Protein AF-A0A7Z8QK21-F1 (afdb_monomer)

Secondary structure (DSSP, 8-state):
-PPP------HHHHHHHHHHH-HHHHHT-GGGTTS-S--S-HHHHHHHHHHHHHHTT--STTSSHHHHHHHHHHHHHHSTTPPPHHHHHHHHT--STHHHHHHHHHHHHHHHHHHHHT--

pLDDT: mean 77.88, std 16.72, range [37.91, 97.88]

Mean predicted aligned error: 9.55 Å

Radius of gyration: 18.14 Å; Cα contacts (8 Å, |Δi|>4): 54; chains: 1; bounding box: 43×31×51 Å

Structure (mmCIF, N/CA/C/O backbone):
data_AF-A0A7Z8QK21-F1
#
_entry.id   AF-A0A7Z8QK21-F1
#
loop_
_atom_site.group_PDB
_atom_site.id
_atom_site.type_symbol
_atom_site.label_atom_id
_atom_site.label_alt_id
_atom_site.label_comp_id
_atom_site.label_asym_id
_atom_site.label_entity_id
_atom_site.label_seq_id
_atom_site.pdbx_PDB_ins_code
_atom_site.Cartn_x
_atom_site.Cartn_y
_atom_site.Cartn_z
_atom_site.occupancy
_atom_site.B_iso_or_equiv
_atom_site.auth_seq_id
_atom_site.auth_comp_id
_atom_site.auth_asym_id
_atom_site.auth_atom_id
_atom_site.pdbx_PDB_model_num
ATOM 1 N N . MET A 1 1 ? 22.120 -9.178 3.341 1.00 51.19 1 MET A N 1
ATOM 2 C CA . MET A 1 1 ? 21.663 -9.706 2.036 1.00 51.19 1 MET A CA 1
ATOM 3 C C . MET A 1 1 ? 20.172 -9.432 1.875 1.00 51.19 1 MET A C 1
ATOM 5 O O . MET A 1 1 ? 19.493 -9.382 2.899 1.00 51.19 1 MET A O 1
ATOM 9 N N . PRO A 1 2 ? 19.664 -9.206 0.651 1.00 66.62 2 PRO A N 1
ATOM 10 C CA . PRO A 1 2 ? 18.225 -9.109 0.414 1.00 66.62 2 PRO A CA 1
ATOM 11 C C . PRO A 1 2 ? 17.533 -10.414 0.833 1.00 66.62 2 PRO A C 1
ATOM 13 O O . PRO A 1 2 ? 18.015 -11.500 0.524 1.00 66.62 2 PRO A O 1
ATOM 16 N N . GLN A 1 3 ? 16.428 -10.300 1.571 1.00 73.81 3 GLN A N 1
ATOM 17 C CA . GLN A 1 3 ? 15.591 -11.438 1.952 1.00 73.81 3 GLN A CA 1
ATOM 18 C C . GLN A 1 3 ? 14.410 -11.526 0.987 1.00 73.81 3 GLN A C 1
ATOM 20 O O . GLN A 1 3 ? 13.594 -10.604 0.913 1.00 73.81 3 GLN A O 1
ATOM 25 N N . TYR A 1 4 ? 14.325 -12.634 0.256 1.00 80.62 4 TYR A N 1
ATOM 26 C CA . TYR A 1 4 ? 13.219 -12.931 -0.649 1.00 80.62 4 TYR A CA 1
ATOM 27 C C . TYR A 1 4 ? 12.182 -13.790 0.069 1.00 80.62 4 TYR A C 1
ATOM 29 O O . TYR A 1 4 ? 12.534 -14.667 0.856 1.00 80.62 4 TYR A O 1
ATOM 37 N N . ARG A 1 5 ? 10.899 -13.530 -0.191 1.00 78.12 5 ARG A N 1
ATOM 38 C CA . ARG A 1 5 ? 9.791 -14.327 0.343 1.00 78.12 5 ARG A CA 1
ATOM 39 C C . ARG A 1 5 ? 8.604 -14.321 -0.608 1.00 78.12 5 ARG A C 1
ATOM 41 O O . ARG A 1 5 ? 8.372 -13.329 -1.298 1.00 78.12 5 ARG A O 1
ATOM 48 N N . SER A 1 6 ? 7.836 -15.400 -0.577 1.00 82.50 6 SER A N 1
ATOM 49 C CA . SER A 1 6 ? 6.565 -15.506 -1.288 1.00 82.50 6 SER A CA 1
ATOM 50 C C . SER A 1 6 ? 5.439 -14.966 -0.413 1.00 82.50 6 SER A C 1
ATOM 52 O O . SER A 1 6 ? 5.325 -15.339 0.753 1.00 82.50 6 SER A O 1
ATOM 54 N N . ILE A 1 7 ? 4.609 -14.086 -0.972 1.00 81.62 7 ILE A N 1
ATOM 55 C CA . ILE A 1 7 ? 3.438 -13.521 -0.297 1.00 81.62 7 ILE A CA 1
ATOM 56 C C . ILE A 1 7 ? 2.186 -14.044 -0.999 1.00 81.62 7 ILE A C 1
ATOM 58 O O . ILE A 1 7 ? 2.022 -13.764 -2.189 1.00 81.62 7 ILE A O 1
ATOM 62 N N . PRO A 1 8 ? 1.294 -14.774 -0.305 1.00 81.94 8 PRO A N 1
ATOM 63 C CA . PRO A 1 8 ? -0.002 -15.107 -0.869 1.00 81.94 8 PRO A CA 1
ATOM 64 C C . PRO A 1 8 ? -0.823 -13.823 -0.996 1.00 81.94 8 PRO A C 1
ATOM 66 O O . PRO A 1 8 ? -0.977 -13.067 -0.035 1.00 81.94 8 PRO A O 1
ATOM 69 N N . VAL A 1 9 ? -1.345 -13.568 -2.191 1.00 83.81 9 VAL A N 1
ATOM 70 C CA . VAL A 1 9 ? -2.220 -12.426 -2.469 1.00 83.81 9 VAL A CA 1
ATOM 71 C C . VAL A 1 9 ? -3.511 -12.922 -3.123 1.00 83.81 9 VAL A C 1
ATOM 73 O O . VAL A 1 9 ? -3.491 -13.963 -3.780 1.00 83.81 9 VAL A O 1
ATOM 76 N N . PRO A 1 10 ? -4.642 -12.213 -2.963 1.00 88.06 10 PRO A N 1
ATOM 77 C CA . PRO A 1 10 ? -5.876 -12.560 -3.660 1.00 88.06 10 PRO A CA 1
ATOM 78 C C . PRO A 1 10 ? -5.696 -12.567 -5.184 1.00 88.06 10 PRO A C 1
ATOM 80 O O . PRO A 1 10 ? -4.974 -11.719 -5.710 1.00 88.06 10 PRO A O 1
ATOM 83 N N . ASN A 1 11 ? -6.435 -13.430 -5.892 1.00 86.94 11 ASN A N 1
ATOM 84 C CA . ASN A 1 11 ? -6.384 -13.532 -7.362 1.00 86.94 11 ASN A CA 1
ATOM 85 C C . ASN A 1 11 ? -6.581 -12.180 -8.056 1.00 86.94 11 ASN A C 1
ATOM 87 O O . ASN A 1 11 ? -5.893 -11.857 -9.016 1.00 86.94 11 ASN A O 1
ATOM 91 N N . LYS A 1 12 ? -7.445 -11.323 -7.502 1.00 90.00 12 LYS A N 1
ATOM 92 C CA . LYS A 1 12 ? -7.636 -9.974 -8.031 1.00 90.00 12 LYS A CA 1
ATOM 93 C C . LYS A 1 12 ? -6.332 -9.167 -8.095 1.00 90.00 12 LYS A C 1
ATOM 95 O O . LYS A 1 12 ? -6.101 -8.461 -9.067 1.00 90.00 12 LYS A O 1
ATOM 100 N N . VAL A 1 13 ? -5.472 -9.277 -7.082 1.00 88.31 13 VAL A N 1
ATOM 101 C CA . VAL A 1 13 ? -4.183 -8.571 -7.060 1.00 88.31 13 VAL A CA 1
ATOM 102 C C . VAL A 1 13 ? -3.260 -9.124 -8.140 1.00 88.31 13 VAL A C 1
ATOM 104 O O . VAL A 1 13 ? -2.599 -8.341 -8.823 1.00 88.31 13 VAL A O 1
ATOM 107 N N . THR A 1 14 ? -3.220 -10.447 -8.330 1.00 88.12 14 THR A N 1
ATOM 108 C CA . THR A 1 14 ? -2.422 -11.039 -9.412 1.00 88.12 14 THR A CA 1
ATOM 109 C C . THR A 1 14 ? -2.948 -10.638 -10.784 1.00 88.12 14 THR A C 1
ATOM 111 O O . THR A 1 14 ? -2.144 -10.286 -11.639 1.00 88.12 14 THR A O 1
ATOM 114 N N . ASP A 1 15 ? -4.268 -10.617 -10.976 1.00 91.56 15 ASP A N 1
ATOM 115 C CA . ASP A 1 15 ? -4.900 -10.270 -12.252 1.00 91.56 15 ASP A CA 1
ATOM 116 C C . ASP A 1 15 ? -4.692 -8.793 -12.605 1.00 91.56 15 ASP A C 1
ATOM 118 O O . ASP A 1 15 ? -4.283 -8.476 -13.720 1.00 91.56 15 ASP A O 1
ATOM 122 N N . ASP A 1 16 ? -4.884 -7.884 -11.642 1.00 93.19 16 ASP A N 1
ATOM 123 C CA . ASP A 1 16 ? -4.636 -6.451 -11.835 1.00 93.19 16 ASP A CA 1
ATOM 124 C C . ASP A 1 16 ? -3.143 -6.185 -12.125 1.00 93.19 16 ASP A C 1
ATOM 126 O O . ASP A 1 16 ? -2.800 -5.313 -12.925 1.00 93.19 16 ASP A O 1
ATOM 130 N N . THR A 1 17 ? -2.235 -6.947 -11.503 1.00 90.62 17 THR A N 1
ATOM 131 C CA . THR A 1 17 ? -0.789 -6.816 -11.751 1.00 90.62 17 THR A CA 1
ATOM 132 C C . THR A 1 17 ? -0.406 -7.36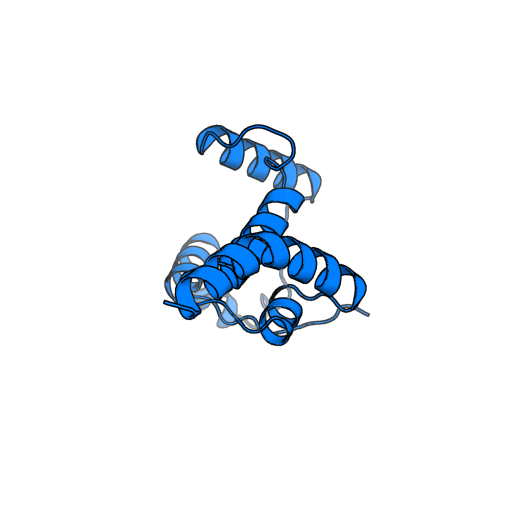7 -13.126 1.00 90.62 17 THR A C 1
ATOM 134 O O . THR A 1 17 ? 0.372 -6.734 -13.840 1.00 90.62 17 THR A O 1
ATOM 137 N N . ASP A 1 18 ? -0.966 -8.509 -13.529 1.00 92.38 18 ASP A N 1
ATOM 138 C CA . ASP A 1 18 ? -0.774 -9.079 -14.866 1.00 92.38 18 ASP A CA 1
ATOM 139 C C . ASP A 1 18 ? -1.286 -8.134 -15.954 1.00 92.38 18 ASP A C 1
ATOM 141 O O . ASP A 1 18 ? -0.591 -7.909 -16.937 1.00 92.38 18 ASP A O 1
ATOM 145 N N . LEU A 1 19 ? -2.434 -7.487 -15.740 1.00 93.94 19 LEU A N 1
ATOM 146 C CA . LEU A 1 19 ? -2.975 -6.499 -16.672 1.00 93.94 19 LEU A CA 1
ATOM 147 C C . LEU A 1 19 ? -2.018 -5.317 -16.904 1.00 93.94 19 LEU A C 1
ATOM 149 O O . LEU A 1 19 ? -1.912 -4.816 -18.022 1.00 93.94 19 LEU A O 1
ATOM 153 N N . VAL A 1 20 ? -1.322 -4.859 -15.859 1.00 92.56 20 VAL A N 1
ATOM 154 C CA . VAL A 1 20 ? -0.419 -3.698 -15.944 1.00 92.56 20 VAL A CA 1
ATOM 155 C C . VAL A 1 20 ? 0.953 -4.070 -16.508 1.00 92.56 20 VAL A C 1
ATOM 157 O O . VAL A 1 20 ? 1.539 -3.282 -17.251 1.00 92.56 20 VAL A O 1
ATOM 160 N N . PHE A 1 21 ? 1.485 -5.240 -16.148 1.00 91.06 21 PHE A N 1
ATOM 161 C CA . PHE A 1 21 ? 2.871 -5.618 -16.454 1.00 91.06 21 PHE A CA 1
ATOM 162 C C . PHE A 1 21 ? 3.014 -6.734 -17.490 1.00 91.06 21 PHE A C 1
ATOM 164 O O . PHE A 1 21 ? 4.132 -7.012 -17.919 1.00 91.06 21 PHE A O 1
ATOM 171 N N . ASP A 1 22 ? 1.914 -7.358 -17.907 1.00 90.56 22 ASP A N 1
ATOM 172 C CA . ASP A 1 22 ? 1.888 -8.523 -18.794 1.00 90.56 22 ASP A CA 1
ATOM 173 C C . ASP A 1 22 ? 2.799 -9.653 -18.275 1.00 90.56 22 ASP A C 1
ATOM 175 O O . ASP A 1 22 ? 3.696 -10.164 -18.962 1.00 90.56 22 ASP A O 1
ATOM 179 N N . LEU A 1 23 ? 2.606 -9.998 -16.996 1.00 87.44 23 LEU A N 1
ATOM 180 C CA . LEU A 1 23 ? 3.444 -10.946 -16.260 1.00 87.44 23 LEU A CA 1
ATOM 181 C C . LEU A 1 23 ? 3.445 -12.324 -16.922 1.00 87.44 23 LEU A C 1
ATOM 183 O O . LEU A 1 23 ? 4.496 -12.960 -16.999 1.00 87.44 23 LEU A O 1
ATOM 187 N N . ARG A 1 24 ? 2.302 -12.783 -17.442 1.00 86.94 24 ARG A N 1
ATOM 188 C CA . ARG A 1 24 ? 2.179 -14.078 -18.131 1.00 86.94 24 ARG A CA 1
ATOM 189 C C . ARG A 1 24 ? 3.053 -14.149 -19.379 1.00 86.94 24 ARG A C 1
ATOM 191 O O . ARG A 1 24 ? 3.677 -15.184 -19.619 1.00 86.94 24 ARG A O 1
ATOM 198 N N . ARG A 1 25 ? 3.142 -13.070 -20.165 1.00 86.56 25 ARG A N 1
ATOM 199 C CA . ARG A 1 25 ? 4.061 -13.004 -21.312 1.00 86.56 25 ARG A CA 1
ATOM 200 C C . ARG A 1 25 ? 5.513 -12.925 -20.853 1.00 86.56 25 ARG A C 1
ATOM 202 O O . ARG A 1 25 ? 6.361 -13.610 -21.425 1.00 86.56 25 ARG A O 1
ATOM 209 N N . LEU A 1 26 ? 5.805 -12.120 -19.829 1.00 84.69 26 LEU A N 1
ATOM 210 C CA . LEU A 1 26 ? 7.162 -11.984 -19.290 1.00 84.69 26 LEU A CA 1
ATOM 211 C C . LEU A 1 26 ? 7.692 -13.313 -18.733 1.00 84.69 26 LEU A C 1
ATOM 213 O O . LEU A 1 26 ? 8.835 -13.660 -19.015 1.00 84.69 26 LEU A O 1
ATOM 217 N N . ALA A 1 27 ? 6.853 -14.092 -18.048 1.00 82.00 27 ALA A N 1
ATOM 218 C CA . ALA A 1 27 ? 7.210 -15.391 -17.479 1.00 82.00 27 ALA A CA 1
ATOM 219 C C . ALA A 1 27 ? 7.611 -16.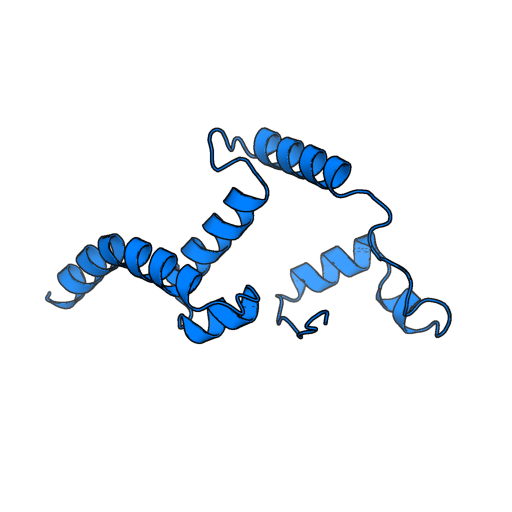433 -18.540 1.00 82.00 27 ALA A C 1
ATOM 221 O O . ALA A 1 27 ? 8.443 -17.297 -18.271 1.00 82.00 27 ALA A O 1
ATOM 222 N N . ARG A 1 28 ? 7.062 -16.340 -19.760 1.00 84.75 28 ARG A N 1
ATOM 223 C CA . ARG A 1 28 ? 7.403 -17.233 -20.887 1.00 84.75 28 ARG A CA 1
ATOM 224 C C . ARG A 1 28 ? 8.751 -16.905 -21.537 1.00 84.75 28 ARG A C 1
ATOM 226 O O . ARG A 1 28 ? 9.262 -17.712 -22.306 1.00 84.75 28 ARG A O 1
ATOM 233 N N . SER A 1 29 ? 9.321 -15.731 -21.263 1.00 79.81 29 SER A N 1
ATOM 234 C CA . SER A 1 29 ? 10.585 -15.276 -21.845 1.00 79.81 29 SER A CA 1
ATOM 235 C C . SER A 1 29 ? 11.718 -15.369 -20.825 1.00 79.81 29 SER A C 1
ATOM 237 O O . SER A 1 29 ? 11.769 -14.593 -19.871 1.00 79.81 29 SER A O 1
ATOM 239 N N . SER A 1 30 ? 12.687 -16.260 -21.057 1.00 71.69 30 SER A N 1
ATOM 240 C CA . SER A 1 30 ? 13.872 -16.392 -20.191 1.00 71.69 30 SER A CA 1
ATOM 241 C C . SER A 1 30 ? 14.705 -15.105 -20.106 1.00 71.69 30 SER A C 1
ATOM 243 O O . SER A 1 30 ? 15.315 -14.832 -19.081 1.00 71.69 30 SER A O 1
ATOM 245 N N . LYS A 1 31 ? 14.679 -14.257 -21.145 1.00 73.50 31 LYS A N 1
ATOM 246 C CA . LYS A 1 31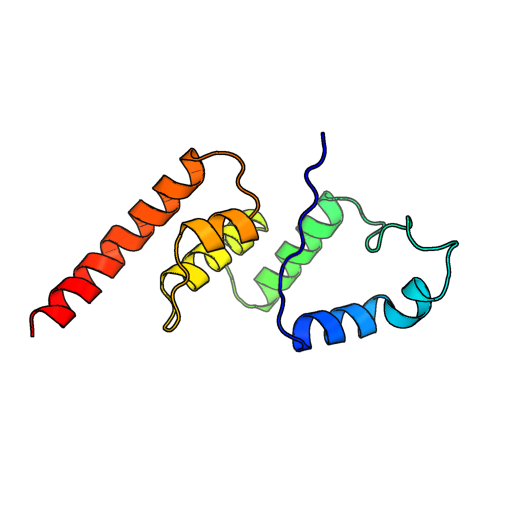 ? 15.440 -12.993 -21.211 1.00 73.50 31 LYS A CA 1
ATOM 247 C C . LYS A 1 31 ? 14.894 -11.869 -20.321 1.00 73.50 31 LYS A C 1
ATOM 249 O O . LYS A 1 31 ? 15.529 -10.821 -20.219 1.00 73.50 31 LYS A O 1
ATOM 254 N N . ASN A 1 32 ? 13.702 -12.029 -19.745 1.00 71.25 32 ASN A N 1
ATOM 255 C CA . ASN A 1 32 ? 13.007 -10.952 -19.035 1.00 71.25 32 ASN A CA 1
ATOM 256 C C . ASN A 1 32 ? 12.804 -11.218 -17.537 1.00 71.25 32 ASN A C 1
ATOM 258 O O . ASN A 1 32 ? 12.193 -10.381 -16.878 1.00 71.25 32 ASN A O 1
ATOM 262 N N . GLN A 1 33 ? 13.312 -12.331 -17.000 1.00 74.62 33 GLN A N 1
ATOM 263 C CA . GLN A 1 33 ? 13.054 -12.718 -15.607 1.00 74.62 33 GLN A CA 1
ATOM 264 C C . GLN A 1 33 ? 13.684 -11.758 -14.584 1.00 74.62 33 GLN A C 1
ATOM 266 O O . GLN A 1 33 ? 13.089 -11.516 -13.540 1.00 74.62 33 GLN A O 1
ATOM 271 N N . ASP A 1 34 ? 14.811 -11.127 -14.927 1.00 80.56 34 ASP A N 1
ATOM 272 C CA . ASP A 1 34 ? 15.530 -10.208 -14.028 1.00 80.56 34 ASP A CA 1
ATOM 273 C C . ASP A 1 34 ? 15.197 -8.725 -14.250 1.00 80.56 34 ASP A C 1
ATOM 275 O O . ASP A 1 34 ? 15.826 -7.834 -13.671 1.00 80.56 34 ASP A O 1
ATOM 279 N N . LYS A 1 35 ? 14.222 -8.414 -15.113 1.00 84.50 35 LYS A N 1
ATOM 280 C CA . LYS A 1 35 ? 13.859 -7.018 -15.379 1.00 84.50 35 LYS A CA 1
ATOM 281 C C . LYS A 1 35 ? 12.977 -6.466 -14.256 1.00 84.50 35 LYS A C 1
ATOM 283 O O . LYS A 1 35 ? 12.019 -7.122 -13.848 1.00 84.50 35 LYS A O 1
ATOM 288 N N . PRO A 1 36 ? 13.236 -5.237 -13.779 1.00 87.69 36 PRO A N 1
ATOM 289 C CA . PRO A 1 36 ? 12.390 -4.624 -12.768 1.00 87.69 36 PRO A CA 1
ATOM 290 C C . PRO A 1 36 ? 11.002 -4.335 -13.346 1.00 87.69 36 PRO A C 1
ATOM 292 O O . PRO A 1 36 ? 10.883 -3.715 -14.401 1.00 87.69 36 PRO A O 1
ATOM 295 N N . LEU A 1 37 ? 9.951 -4.724 -12.619 1.00 89.38 37 LEU A N 1
ATOM 296 C CA . LEU A 1 37 ? 8.572 -4.366 -12.974 1.00 89.38 37 LEU A CA 1
ATOM 297 C C . LEU A 1 37 ? 8.365 -2.844 -12.938 1.00 89.38 37 LEU A C 1
ATOM 299 O O . LEU A 1 37 ? 7.730 -2.268 -13.815 1.00 89.38 37 LEU A O 1
ATOM 303 N N . TRP A 1 38 ? 8.962 -2.173 -11.950 1.00 91.56 38 TRP A N 1
ATOM 304 C CA . TRP A 1 38 ? 8.937 -0.718 -11.819 1.00 91.56 38 TRP A CA 1
ATOM 305 C C . TRP A 1 38 ? 10.318 -0.129 -12.101 1.00 91.56 38 TRP A C 1
ATOM 307 O O . TRP A 1 38 ? 11.260 -0.347 -11.345 1.00 91.56 38 TRP A O 1
ATOM 317 N N . THR A 1 39 ? 10.423 0.689 -13.146 1.00 92.38 39 THR A N 1
ATOM 318 C CA . THR A 1 39 ? 11.661 1.395 -13.535 1.00 92.38 39 THR A CA 1
ATOM 319 C C . THR A 1 39 ? 11.802 2.778 -12.890 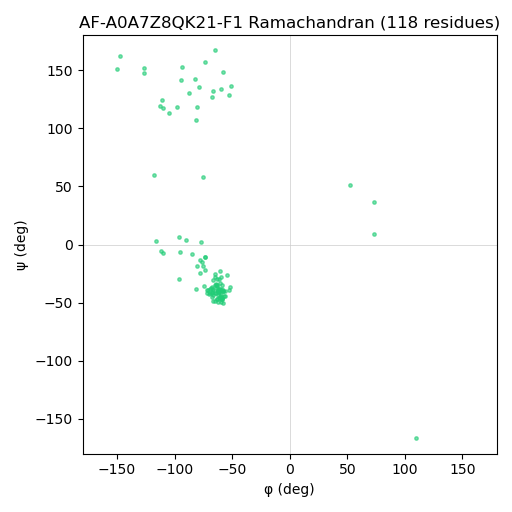1.00 92.38 39 THR A C 1
ATOM 321 O O . THR A 1 39 ? 12.732 3.526 -13.183 1.00 92.38 39 THR A O 1
ATOM 324 N N . MET A 1 40 ? 10.869 3.149 -12.012 1.00 93.44 40 MET A N 1
ATOM 325 C CA . MET A 1 40 ? 10.797 4.476 -11.404 1.00 93.44 40 MET A CA 1
ATOM 326 C C . MET A 1 40 ? 11.509 4.555 -10.051 1.00 93.44 40 MET A C 1
ATOM 328 O O . MET A 1 40 ? 11.585 3.585 -9.300 1.00 93.44 40 MET A O 1
ATOM 332 N N . SER A 1 41 ? 11.976 5.757 -9.704 1.00 94.81 41 SER A N 1
ATOM 333 C CA . SER A 1 41 ? 12.610 6.012 -8.410 1.00 94.81 41 SER A CA 1
ATOM 334 C C . SER A 1 41 ? 11.603 6.040 -7.256 1.00 94.81 41 SER A C 1
ATOM 336 O O . SER A 1 41 ? 10.426 6.381 -7.421 1.00 94.81 41 SER A O 1
ATOM 338 N N . ARG A 1 42 ? 12.105 5.798 -6.038 1.00 92.88 42 ARG A N 1
ATOM 339 C CA . ARG A 1 42 ? 11.318 5.861 -4.793 1.00 92.88 42 ARG A CA 1
ATOM 340 C C . ARG A 1 42 ? 10.560 7.183 -4.634 1.00 92.88 42 ARG A C 1
ATOM 342 O O . ARG A 1 42 ? 9.425 7.193 -4.162 1.00 92.88 42 ARG A O 1
ATOM 349 N N . THR A 1 43 ? 11.177 8.302 -5.013 1.00 95.25 43 THR A N 1
ATOM 350 C CA . THR A 1 43 ? 10.575 9.638 -4.893 1.00 95.25 43 THR A CA 1
ATOM 351 C C . THR A 1 43 ? 9.372 9.796 -5.820 1.00 95.25 43 THR A C 1
ATOM 353 O O . THR A 1 43 ? 8.365 10.382 -5.421 1.00 95.25 43 THR A O 1
ATOM 356 N N . THR A 1 44 ? 9.434 9.235 -7.030 1.00 96.44 44 THR A N 1
ATOM 357 C CA . THR A 1 44 ? 8.300 9.222 -7.962 1.00 96.44 44 THR A CA 1
ATOM 358 C C . THR A 1 44 ? 7.151 8.394 -7.397 1.00 96.44 44 THR A C 1
ATOM 360 O O . THR A 1 44 ? 6.033 8.902 -7.286 1.00 96.44 44 THR A O 1
ATOM 363 N N . THR A 1 45 ? 7.430 7.177 -6.924 1.00 94.06 45 THR A N 1
ATOM 364 C CA . THR A 1 45 ? 6.421 6.315 -6.288 1.00 94.06 45 THR A CA 1
ATOM 365 C C . THR A 1 45 ? 5.781 6.989 -5.074 1.00 94.06 45 THR A C 1
ATOM 367 O O . THR A 1 45 ? 4.566 6.931 -4.895 1.00 94.06 45 THR A O 1
ATOM 370 N N . TRP A 1 46 ? 6.566 7.701 -4.260 1.00 94.81 46 TRP A N 1
ATOM 371 C CA . TRP A 1 46 ? 6.038 8.466 -3.131 1.00 94.81 46 TRP A CA 1
ATOM 372 C C . TRP A 1 46 ? 5.019 9.524 -3.565 1.00 94.81 46 TRP A C 1
ATOM 374 O O . TRP A 1 46 ? 3.932 9.597 -2.988 1.00 94.81 46 TRP A O 1
ATOM 384 N N . ARG A 1 47 ? 5.324 10.315 -4.604 1.00 95.88 47 ARG A N 1
ATOM 385 C CA . ARG A 1 47 ? 4.380 11.312 -5.142 1.00 95.88 47 ARG A CA 1
ATOM 386 C C . ARG A 1 47 ? 3.112 10.653 -5.683 1.00 95.88 47 ARG A C 1
ATOM 388 O O . ARG A 1 47 ? 2.021 11.160 -5.428 1.00 95.88 47 ARG A O 1
ATOM 395 N N . MET A 1 48 ? 3.238 9.511 -6.362 1.00 95.75 48 MET A N 1
ATOM 396 C CA . MET A 1 48 ? 2.084 8.744 -6.846 1.00 95.75 48 MET A CA 1
ATOM 397 C C . MET A 1 48 ? 1.181 8.301 -5.690 1.00 95.75 48 MET A C 1
ATOM 399 O O . MET A 1 48 ? -0.024 8.544 -5.736 1.00 95.75 48 MET A O 1
ATOM 403 N N . ILE A 1 49 ? 1.758 7.749 -4.617 1.00 94.94 49 ILE A N 1
ATOM 404 C CA . ILE A 1 49 ? 1.014 7.349 -3.411 1.00 94.94 49 ILE A CA 1
ATOM 405 C C . ILE A 1 49 ? 0.325 8.557 -2.771 1.00 94.94 49 ILE A C 1
ATOM 407 O O . ILE A 1 49 ? -0.856 8.478 -2.440 1.00 94.94 49 ILE A O 1
ATOM 411 N N . LYS A 1 50 ? 1.012 9.701 -2.639 1.00 95.62 50 LYS A N 1
ATOM 412 C CA . LYS A 1 50 ? 0.393 10.944 -2.143 1.00 95.62 50 LYS A CA 1
ATOM 413 C C . LYS A 1 50 ? -0.802 11.367 -3.003 1.00 95.62 50 LYS A C 1
ATOM 415 O O . LYS A 1 50 ? -1.818 11.787 -2.453 1.00 95.62 50 LYS A O 1
ATOM 420 N N . GLY A 1 51 ? -0.696 11.229 -4.325 1.00 97.25 51 GLY A N 1
ATOM 421 C CA . GLY A 1 51 ? -1.789 11.493 -5.261 1.00 97.25 51 GLY A CA 1
ATOM 422 C C . GLY A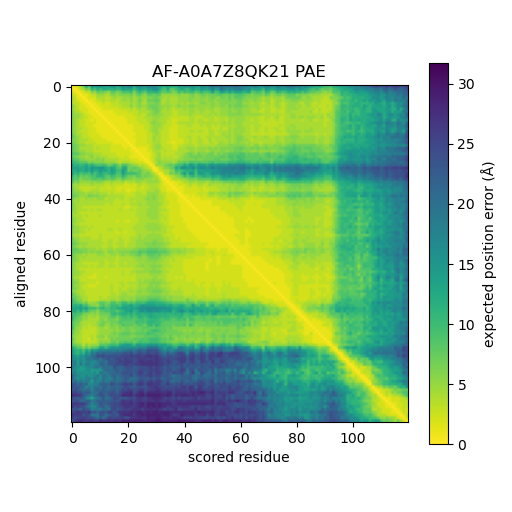 1 51 ? -2.982 10.555 -5.066 1.00 97.25 51 GLY A C 1
ATOM 423 O O . GLY A 1 51 ? -4.112 11.030 -4.980 1.00 97.25 51 GLY A O 1
ATOM 424 N N . VAL A 1 52 ? -2.740 9.246 -4.937 1.00 96.56 52 VAL A N 1
ATOM 425 C CA . VAL A 1 52 ? -3.784 8.241 -4.654 1.00 96.56 52 VAL A CA 1
ATOM 426 C C . VAL A 1 52 ? -4.484 8.543 -3.329 1.00 96.56 52 VAL A C 1
ATOM 428 O O . VAL A 1 52 ? -5.706 8.635 -3.301 1.00 96.56 52 VAL A O 1
ATOM 431 N N . MET A 1 53 ? -3.720 8.785 -2.259 1.00 96.50 53 MET A N 1
ATOM 432 C CA . MET A 1 53 ? -4.254 9.130 -0.935 1.00 96.50 53 MET A CA 1
ATOM 433 C C . MET A 1 53 ? -5.148 10.371 -0.988 1.00 96.50 53 MET A C 1
ATOM 435 O O . MET A 1 53 ? -6.243 10.365 -0.433 1.00 96.50 53 MET A O 1
ATOM 439 N N . LYS A 1 54 ? -4.714 11.416 -1.709 1.00 97.19 54 LYS A N 1
ATOM 440 C CA . LYS A 1 54 ? -5.505 12.638 -1.899 1.00 97.19 54 LYS A CA 1
ATOM 441 C C . LYS A 1 54 ? -6.824 12.352 -2.621 1.00 97.19 54 LYS A C 1
ATOM 443 O O . LYS A 1 54 ? -7.854 12.847 -2.178 1.00 97.19 54 LYS A O 1
ATOM 448 N N . ARG A 1 55 ? -6.802 11.566 -3.706 1.00 97.88 55 ARG A N 1
ATOM 449 C CA . ARG A 1 55 ? -8.021 11.186 -4.450 1.00 97.88 55 ARG A CA 1
ATOM 450 C C . ARG A 1 55 ? -8.975 10.336 -3.613 1.00 97.88 55 ARG A C 1
ATOM 452 O O . ARG A 1 55 ? -10.178 10.495 -3.741 1.00 97.88 55 ARG A O 1
ATOM 459 N N . ALA A 1 56 ? -8.438 9.499 -2.730 1.00 96.62 56 ALA A N 1
ATOM 460 C CA . ALA A 1 56 ? -9.212 8.714 -1.772 1.00 96.62 56 ALA A CA 1
ATOM 461 C C . ALA A 1 56 ? -9.708 9.530 -0.558 1.00 96.62 56 ALA A C 1
ATOM 463 O O . ALA A 1 56 ? -10.289 8.964 0.360 1.00 96.62 56 ALA A O 1
ATOM 464 N N . GLY A 1 57 ? -9.445 10.842 -0.498 1.00 97.38 57 GLY A N 1
ATOM 465 C CA . GLY A 1 57 ? -9.855 11.691 0.626 1.00 97.38 57 GLY A CA 1
ATOM 466 C C . GLY A 1 57 ? -9.048 11.491 1.917 1.00 97.38 57 GLY A C 1
ATOM 467 O O . GLY A 1 57 ? -9.391 12.071 2.944 1.00 97.38 57 GLY A O 1
ATOM 468 N N . ILE A 1 58 ? -7.953 10.726 1.884 1.00 96.25 58 ILE A N 1
ATOM 469 C CA . ILE A 1 58 ? -7.125 10.421 3.056 1.00 96.25 58 ILE A CA 1
ATOM 470 C C . ILE A 1 58 ? -6.186 11.602 3.341 1.00 96.25 58 ILE A C 1
ATOM 472 O O . ILE A 1 58 ? -5.318 11.949 2.533 1.00 96.25 58 ILE A O 1
ATOM 476 N N . LYS A 1 59 ? -6.337 12.217 4.520 1.00 94.94 59 LYS A N 1
ATOM 477 C CA . LYS A 1 59 ? -5.603 13.420 4.957 1.00 94.94 59 LYS A CA 1
ATOM 478 C C . LYS A 1 59 ? -4.935 13.201 6.312 1.00 94.94 59 LYS A C 1
ATOM 480 O O . LYS A 1 59 ? -5.501 12.531 7.159 1.00 94.94 59 LYS A O 1
ATOM 485 N N . GLY A 1 60 ? -3.779 13.823 6.546 1.00 93.75 60 GLY A N 1
ATOM 486 C CA . GLY A 1 60 ? -3.057 13.746 7.824 1.00 93.75 60 GLY A CA 1
ATOM 487 C C . GLY A 1 60 ? -1.762 12.932 7.754 1.00 93.75 60 GLY A C 1
ATOM 488 O O . GLY A 1 60 ? -1.247 12.644 6.669 1.00 93.75 60 GLY A O 1
ATOM 489 N N . LYS A 1 61 ? -1.208 12.583 8.924 1.00 92.00 61 LYS A N 1
ATOM 490 C CA . LYS A 1 61 ? 0.100 11.906 9.065 1.00 92.00 61 LYS A CA 1
ATOM 491 C C . LYS A 1 61 ? 0.132 10.526 8.384 1.00 92.00 61 LYS A C 1
ATOM 493 O O . LYS A 1 61 ? 1.171 10.102 7.877 1.00 92.00 61 LYS A O 1
ATOM 498 N N . GLN A 1 62 ? -1.012 9.854 8.312 1.00 90.19 62 GLN A N 1
ATOM 499 C CA . GLN A 1 62 ? -1.197 8.545 7.686 1.00 90.19 62 GLN A CA 1
ATOM 500 C C . GLN A 1 62 ? -1.269 8.587 6.153 1.00 90.19 62 GLN A C 1
ATOM 502 O O . GLN A 1 62 ? -1.132 7.546 5.518 1.00 90.19 62 GLN A O 1
ATOM 507 N N . ALA A 1 63 ? -1.428 9.766 5.535 1.00 95.50 63 ALA A N 1
ATOM 508 C CA . ALA A 1 63 ? -1.482 9.924 4.078 1.00 95.50 63 ALA A CA 1
ATOM 509 C C . ALA A 1 63 ? -0.082 9.788 3.446 1.00 95.50 63 ALA A C 1
ATOM 511 O O . ALA A 1 63 ? 0.432 10.724 2.832 1.00 95.50 63 ALA A O 1
ATOM 512 N N . THR A 1 64 ? 0.583 8.656 3.661 1.00 93.81 64 THR A N 1
ATOM 513 C CA . THR A 1 64 ? 1.977 8.364 3.305 1.00 93.81 64 THR A CA 1
ATOM 514 C C . THR A 1 64 ? 2.133 6.879 2.969 1.00 93.81 64 THR A C 1
ATOM 516 O O . THR A 1 64 ? 1.295 6.071 3.357 1.00 93.81 64 THR A O 1
ATOM 519 N N . SER A 1 65 ? 3.216 6.476 2.291 1.00 90.25 65 SER A N 1
ATOM 520 C CA . SER A 1 65 ? 3.484 5.043 2.055 1.00 90.25 65 SER A CA 1
ATOM 521 C C . SER A 1 65 ? 3.703 4.264 3.359 1.00 90.25 65 SER A C 1
ATOM 523 O O . SER A 1 65 ? 3.257 3.126 3.487 1.00 90.25 65 SER A O 1
ATOM 525 N N . LYS A 1 66 ? 4.331 4.898 4.360 1.00 89.00 66 LYS A N 1
ATOM 526 C CA . LYS A 1 66 ? 4.470 4.341 5.711 1.00 89.00 66 LYS A CA 1
ATOM 527 C C . LYS A 1 66 ? 3.105 4.165 6.378 1.00 89.00 66 LYS A C 1
ATOM 529 O O . LYS A 1 66 ? 2.840 3.103 6.927 1.00 89.00 66 LYS A O 1
ATOM 534 N N . GLY A 1 67 ? 2.249 5.185 6.307 1.00 89.44 67 GLY A N 1
ATOM 535 C CA . GLY A 1 67 ? 0.894 5.134 6.850 1.00 89.44 67 GLY A CA 1
ATOM 536 C C . GLY A 1 67 ? 0.033 4.067 6.178 1.00 89.44 67 GLY A C 1
ATOM 537 O O . GLY A 1 67 ? -0.650 3.334 6.879 1.00 89.44 67 GLY A O 1
ATOM 538 N N . LEU A 1 68 ? 0.155 3.896 4.855 1.00 90.62 68 LEU A N 1
ATOM 539 C CA . LEU A 1 68 ? -0.503 2.813 4.117 1.00 90.62 68 LEU A CA 1
ATOM 540 C C . LEU A 1 68 ? -0.098 1.436 4.649 1.00 90.62 68 LEU A C 1
ATOM 542 O O . LEU A 1 68 ? -0.954 0.617 4.965 1.00 90.62 68 LEU A O 1
ATOM 546 N N . ARG A 1 69 ? 1.211 1.194 4.785 1.00 88.25 69 ARG A N 1
ATOM 547 C CA . ARG A 1 69 ? 1.734 -0.073 5.311 1.00 88.25 69 ARG A CA 1
ATOM 548 C C . ARG A 1 69 ? 1.286 -0.318 6.751 1.00 88.25 69 ARG A C 1
ATOM 550 O O . ARG A 1 69 ? 0.972 -1.450 7.097 1.00 88.25 69 ARG A O 1
ATOM 557 N N . HIS A 1 70 ? 1.272 0.723 7.579 1.00 84.62 70 HIS A N 1
ATOM 558 C CA . HIS A 1 70 ? 0.818 0.615 8.960 1.00 84.62 70 HIS A CA 1
ATOM 559 C C . HIS A 1 70 ? -0.680 0.300 9.045 1.00 84.62 70 HIS A C 1
ATOM 561 O O . HIS A 1 70 ? -1.054 -0.655 9.714 1.00 84.62 70 HIS A O 1
ATOM 567 N N . GLY A 1 71 ? -1.516 1.037 8.307 1.00 85.38 71 GLY A N 1
ATOM 568 C CA . GLY A 1 71 ? -2.959 0.804 8.249 1.00 85.38 71 GLY A CA 1
ATOM 569 C C . GLY A 1 71 ? -3.311 -0.586 7.721 1.00 85.38 71 GLY A C 1
ATOM 570 O O . GLY A 1 71 ? -4.196 -1.228 8.270 1.00 85.38 71 GLY A O 1
ATOM 571 N N . PHE A 1 72 ? -2.565 -1.093 6.731 1.00 86.12 72 PHE A N 1
ATOM 572 C CA . PHE A 1 72 ? -2.683 -2.486 6.290 1.00 86.12 72 PHE A CA 1
ATOM 573 C C . PHE A 1 72 ? -2.410 -3.474 7.432 1.00 86.12 72 PHE A C 1
ATOM 575 O O . PHE A 1 72 ? -3.185 -4.402 7.632 1.00 86.12 72 PHE A O 1
ATOM 582 N N . GLY A 1 73 ? -1.338 -3.262 8.204 1.00 83.31 73 GLY A N 1
ATOM 583 C CA . GLY A 1 73 ? -1.024 -4.106 9.358 1.00 83.31 73 GLY A CA 1
ATOM 584 C C . GLY A 1 73 ? -2.136 -4.104 10.408 1.00 83.31 73 GLY A C 1
ATOM 585 O O . GLY A 1 73 ? -2.540 -5.169 10.854 1.00 83.31 73 GLY A O 1
ATOM 586 N N . ILE A 1 74 ? -2.676 -2.928 10.745 1.00 81.81 74 ILE A N 1
ATOM 587 C CA . ILE A 1 74 ? -3.798 -2.801 11.688 1.00 81.81 74 ILE A CA 1
ATOM 588 C C . ILE A 1 74 ? -5.043 -3.519 11.163 1.00 81.81 74 ILE A C 1
ATOM 590 O O . ILE A 1 74 ? -5.583 -4.367 11.862 1.00 81.81 74 ILE A O 1
ATOM 594 N N . ALA A 1 75 ? -5.439 -3.273 9.911 1.00 83.00 75 ALA A N 1
ATOM 595 C CA . ALA A 1 75 ? -6.616 -3.907 9.315 1.00 83.00 75 ALA A CA 1
ATOM 596 C C . ALA A 1 75 ? -6.527 -5.445 9.306 1.00 83.00 75 ALA A C 1
ATOM 598 O O . ALA A 1 75 ? -7.532 -6.126 9.489 1.00 83.00 75 ALA A O 1
ATOM 599 N N . MET A 1 76 ? -5.324 -5.998 9.130 1.00 81.62 76 MET A N 1
ATOM 600 C CA . MET A 1 76 ? -5.092 -7.445 9.178 1.00 81.62 76 MET A CA 1
ATOM 601 C C . MET A 1 76 ? -5.117 -8.023 10.601 1.00 81.62 76 MET A C 1
ATOM 603 O O . MET A 1 76 ? -5.280 -9.231 10.750 1.00 81.62 76 MET A O 1
ATOM 607 N N . LEU A 1 77 ? -4.957 -7.198 11.640 1.00 78.19 77 LEU A N 1
ATOM 608 C CA . LEU A 1 77 ? -4.998 -7.621 13.047 1.00 78.19 77 LEU A CA 1
ATOM 609 C C . LEU A 1 77 ? -6.360 -7.424 13.697 1.00 78.19 77 LEU A C 1
ATOM 611 O O . LEU A 1 77 ? -6.687 -8.164 14.619 1.00 78.19 77 LEU A O 1
ATOM 615 N N . SER A 1 78 ? -7.117 -6.424 13.253 1.00 75.19 78 SER A N 1
ATOM 616 C CA . SER A 1 78 ? -8.386 -6.042 13.872 1.00 75.19 78 SER A CA 1
ATOM 617 C C . SER A 1 78 ? -9.618 -6.325 13.022 1.00 75.19 78 SER A C 1
ATOM 619 O O . SER A 1 78 ? -10.743 -6.169 13.491 1.00 75.19 78 SER A O 1
ATOM 621 N N . GLY A 1 79 ? -9.429 -6.767 11.776 1.00 74.38 79 GLY A N 1
ATOM 622 C CA . GLY A 1 79 ? -10.530 -7.178 10.915 1.00 74.38 79 GLY A CA 1
ATOM 623 C C . GLY A 1 79 ? -11.266 -8.419 11.432 1.00 74.38 79 GLY A C 1
ATOM 624 O O . GLY A 1 79 ? -10.769 -9.167 12.271 1.00 74.38 79 GLY A O 1
ATOM 625 N N . GLU A 1 80 ? -12.433 -8.692 10.846 1.00 71.00 80 GLU A N 1
ATOM 626 C C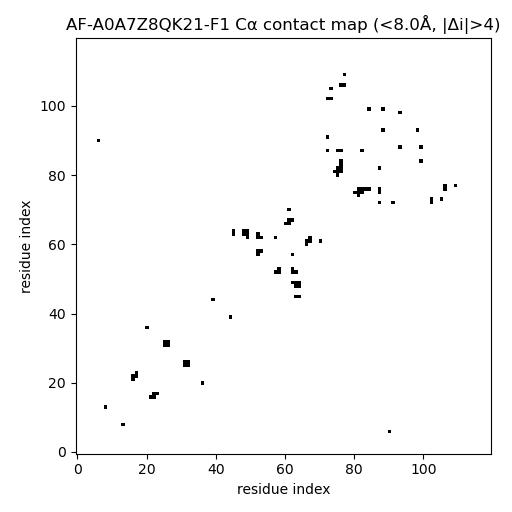A . GLU A 1 80 ? -13.287 -9.849 11.177 1.00 71.00 80 GLU A CA 1
ATOM 627 C C . GLU A 1 80 ? -12.558 -11.201 11.077 1.00 71.00 80 GLU A C 1
ATOM 629 O O . GLU A 1 80 ? -12.913 -12.165 11.750 1.00 71.00 80 GLU A O 1
ATOM 634 N N . LYS A 1 81 ? -11.516 -11.268 10.239 1.00 74.19 81 LYS A N 1
ATOM 635 C CA . LYS A 1 81 ? -10.622 -12.422 10.077 1.00 74.19 81 LYS A CA 1
ATOM 636 C C . LYS A 1 81 ? -9.194 -12.042 10.463 1.00 74.19 81 LYS A C 1
ATOM 638 O O . LYS A 1 81 ? -8.291 -12.076 9.626 1.00 74.19 81 LYS A O 1
ATOM 643 N N . ALA A 1 82 ? -9.019 -11.624 11.713 1.00 74.62 82 ALA A N 1
ATOM 644 C CA . ALA A 1 82 ? -7.726 -11.240 12.266 1.00 74.62 82 ALA A CA 1
ATOM 645 C C . ALA A 1 82 ? -6.671 -12.340 12.055 1.00 74.62 82 ALA A C 1
ATOM 647 O O . ALA A 1 82 ? -6.884 -13.504 12.405 1.00 74.62 82 ALA A O 1
ATOM 648 N N . LEU A 1 83 ? -5.515 -11.972 11.496 1.00 73.25 83 LEU A N 1
ATOM 649 C CA . LEU A 1 83 ? -4.399 -12.896 11.347 1.00 73.25 83 LEU A CA 1
ATOM 650 C C . LEU A 1 83 ? -3.589 -13.003 12.640 1.00 73.25 83 LEU A C 1
ATOM 652 O O . LEU A 1 83 ? -3.307 -11.992 13.289 1.00 73.25 83 LEU A O 1
ATOM 656 N N . PRO A 1 84 ? -3.098 -14.212 12.961 1.00 78.94 84 PRO A N 1
ATOM 657 C CA . PRO A 1 84 ? -2.047 -14.390 13.946 1.00 78.94 84 PRO A CA 1
ATOM 658 C C . PRO A 1 84 ? -0.847 -13.475 13.667 1.00 78.94 84 PRO A C 1
ATOM 660 O O . PRO A 1 84 ? -0.375 -13.337 12.534 1.00 78.94 84 PRO A O 1
ATOM 663 N N . LEU A 1 85 ? -0.331 -12.855 14.726 1.00 75.44 85 LEU A N 1
ATOM 664 C CA . LEU A 1 85 ? 0.696 -11.815 14.652 1.00 75.44 85 LEU A CA 1
ATOM 665 C C . LEU A 1 85 ? 2.010 -12.301 14.011 1.00 75.44 85 LEU A C 1
ATOM 667 O O . LEU A 1 85 ? 2.676 -11.545 13.304 1.00 75.44 85 LEU A O 1
ATOM 671 N N . ASN A 1 86 ? 2.359 -13.573 14.212 1.00 74.50 86 ASN A N 1
ATOM 672 C CA . ASN A 1 86 ? 3.490 -14.225 13.550 1.00 74.50 86 ASN A CA 1
ATOM 673 C C . ASN A 1 86 ? 3.314 -14.271 12.023 1.00 74.50 86 ASN A C 1
ATOM 675 O O . ASN A 1 86 ? 4.247 -13.930 11.303 1.00 74.50 86 ASN A O 1
ATOM 679 N N . ILE A 1 87 ? 2.115 -14.598 11.532 1.00 77.81 87 ILE A N 1
ATOM 680 C CA . ILE A 1 87 ? 1.822 -14.643 10.092 1.00 77.81 87 ILE A CA 1
ATOM 681 C C . ILE A 1 87 ? 1.887 -13.235 9.497 1.00 77.81 87 ILE A C 1
ATOM 683 O O . ILE A 1 87 ? 2.501 -13.028 8.450 1.00 77.81 87 ILE A O 1
ATOM 687 N N . LEU A 1 88 ? 1.320 -12.233 10.176 1.00 79.38 88 LEU A N 1
ATOM 688 C CA . LEU A 1 88 ? 1.402 -10.851 9.702 1.00 79.38 88 LEU A CA 1
ATOM 689 C C . LEU A 1 88 ? 2.847 -10.340 9.648 1.00 79.38 88 LEU A C 1
ATOM 691 O O . LEU A 1 88 ? 3.226 -9.658 8.693 1.00 79.38 88 LEU A O 1
ATOM 695 N N . ARG A 1 89 ? 3.667 -10.667 10.651 1.00 76.75 89 ARG A N 1
ATOM 696 C CA . ARG A 1 89 ? 5.091 -10.307 10.670 1.00 76.75 89 ARG A CA 1
ATOM 697 C C . ARG A 1 89 ? 5.806 -10.836 9.428 1.00 76.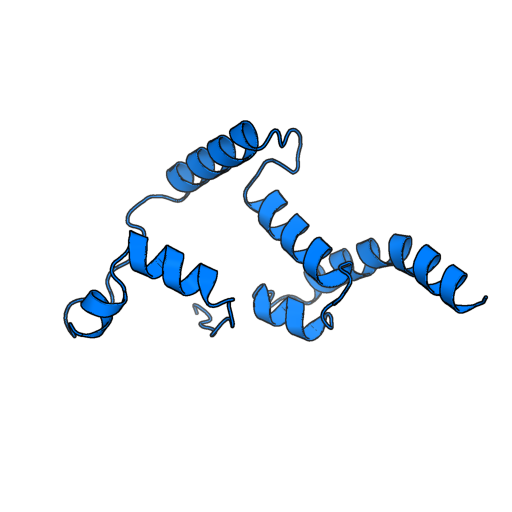75 89 ARG A C 1
ATOM 699 O O . ARG A 1 89 ? 6.541 -10.077 8.789 1.00 76.75 89 ARG A O 1
ATOM 706 N N . ASP A 1 90 ? 5.538 -12.086 9.065 1.00 76.31 90 ASP A N 1
ATOM 707 C CA . ASP A 1 90 ? 6.133 -12.736 7.899 1.00 76.31 90 ASP A CA 1
ATOM 708 C C . ASP A 1 90 ? 5.628 -12.093 6.593 1.00 76.31 90 ASP A C 1
ATOM 710 O O . ASP A 1 90 ? 6.428 -11.765 5.713 1.00 76.31 90 ASP A O 1
ATOM 714 N N . LEU A 1 91 ? 4.332 -11.766 6.498 1.00 76.81 91 LEU A N 1
ATOM 715 C CA . LEU A 1 91 ? 3.770 -11.023 5.360 1.00 76.81 91 LEU A CA 1
ATOM 716 C C . LEU A 1 91 ? 4.431 -9.644 5.190 1.00 76.81 91 LEU A C 1
ATOM 718 O O . LEU A 1 91 ? 4.810 -9.245 4.083 1.00 76.81 91 LEU A O 1
ATOM 722 N N . MET A 1 92 ? 4.634 -8.913 6.286 1.00 78.69 92 MET A N 1
ATOM 723 C CA . MET A 1 92 ? 5.213 -7.568 6.258 1.00 78.69 92 MET A CA 1
ATOM 724 C C . MET A 1 92 ? 6.741 -7.569 6.144 1.00 78.69 92 MET A C 1
ATOM 726 O O . MET A 1 92 ? 7.322 -6.571 5.707 1.00 78.69 92 MET A O 1
ATOM 730 N N . GLY A 1 93 ? 7.409 -8.682 6.448 1.00 73.44 93 GLY A N 1
ATOM 731 C CA . GLY A 1 93 ? 8.862 -8.791 6.330 1.00 73.44 93 GLY A CA 1
ATOM 732 C C . GLY A 1 93 ? 9.608 -8.028 7.397 1.00 73.44 93 GLY A C 1
ATOM 733 O O . GLY A 1 93 ? 10.612 -7.383 7.095 1.00 73.44 93 GLY A O 1
ATOM 734 N N . HIS A 1 94 ? 9.074 -8.013 8.614 1.00 71.00 94 HIS A N 1
ATOM 735 C CA . HIS A 1 94 ? 9.817 -7.489 9.746 1.00 71.00 94 HIS A CA 1
ATOM 736 C C . HIS A 1 94 ? 10.758 -8.589 10.238 1.00 71.00 94 HIS A C 1
ATOM 738 O O . HIS A 1 94 ? 10.316 -9.561 10.841 1.00 71.00 94 HIS A O 1
ATOM 744 N N . SER A 1 95 ? 12.055 -8.428 9.976 1.00 51.97 95 SER A N 1
ATOM 745 C CA . SER A 1 95 ? 13.107 -9.244 10.594 1.00 51.97 95 SER A CA 1
ATOM 746 C C . SER A 1 95 ? 13.342 -8.880 12.067 1.00 51.97 95 SER A C 1
ATOM 748 O O . SER A 1 95 ? 14.060 -9.588 12.759 1.00 51.97 95 SER A O 1
ATOM 750 N N . ASP A 1 96 ? 12.760 -7.770 12.536 1.00 50.81 96 ASP A N 1
ATOM 751 C CA . ASP A 1 96 ? 12.957 -7.209 13.872 1.00 50.81 96 ASP A CA 1
ATOM 752 C C . ASP A 1 96 ? 11.674 -7.345 14.716 1.00 50.81 96 ASP A C 1
ATOM 754 O O . ASP A 1 96 ? 10.587 -6.894 14.326 1.00 50.81 96 ASP A O 1
ATOM 758 N N . SER A 1 97 ? 11.804 -7.979 15.882 1.00 48.94 97 SER A N 1
ATOM 759 C CA . SER A 1 97 ? 10.745 -8.224 16.869 1.00 48.94 97 SER A CA 1
ATOM 760 C C . SER A 1 97 ? 10.117 -6.933 17.406 1.00 48.94 97 SER A C 1
ATOM 762 O O . SER A 1 97 ? 8.943 -6.945 17.774 1.00 48.94 97 SER A O 1
ATOM 764 N N . LYS A 1 98 ? 10.822 -5.796 17.340 1.00 50.12 98 LYS A N 1
ATOM 765 C CA . LYS A 1 98 ? 10.380 -4.497 17.882 1.00 50.12 98 LYS A CA 1
ATOM 766 C C . LYS A 1 98 ? 9.140 -3.900 17.201 1.00 50.12 98 LYS A C 1
ATOM 768 O O . LYS A 1 98 ? 8.393 -3.141 17.809 1.00 50.12 98 LYS A O 1
ATOM 773 N N . ILE A 1 99 ? 8.877 -4.249 15.937 1.00 53.59 99 ILE A N 1
ATOM 774 C CA . ILE A 1 99 ? 7.672 -3.780 15.222 1.00 53.59 99 ILE A CA 1
ATOM 775 C C . ILE A 1 99 ? 6.426 -4.577 15.648 1.00 53.59 99 ILE A C 1
ATOM 777 O O . ILE A 1 99 ? 5.307 -4.073 15.582 1.00 53.59 99 ILE A O 1
ATOM 781 N N . THR A 1 100 ? 6.625 -5.799 16.138 1.00 52.88 100 THR A N 1
ATOM 782 C CA . THR A 1 100 ? 5.562 -6.697 16.604 1.00 52.88 100 THR A CA 1
ATOM 783 C C . THR A 1 100 ? 4.888 -6.158 17.872 1.00 52.88 100 THR A C 1
ATOM 785 O O . THR A 1 100 ? 3.666 -6.224 17.984 1.00 52.88 100 THR A O 1
ATOM 788 N N . GLU A 1 101 ? 5.656 -5.532 18.773 1.00 55.28 101 GLU A N 1
ATOM 789 C CA . GLU A 1 101 ? 5.138 -4.870 19.982 1.00 55.28 101 GLU A CA 1
ATOM 790 C C . GLU A 1 101 ? 4.230 -3.675 19.670 1.00 55.28 101 GLU A C 1
ATOM 792 O O . GLU A 1 101 ? 3.167 -3.555 20.268 1.00 55.28 101 GLU A O 1
ATOM 797 N N . ILE A 1 102 ? 4.580 -2.834 18.689 1.00 57.00 102 ILE A N 1
ATOM 798 C CA . ILE A 1 102 ? 3.758 -1.669 18.298 1.00 57.00 102 ILE A CA 1
ATOM 799 C C . ILE A 1 102 ? 2.363 -2.117 17.840 1.00 57.00 102 ILE A C 1
ATOM 801 O O . ILE A 1 102 ? 1.357 -1.488 18.165 1.00 57.00 102 ILE A O 1
ATOM 805 N N . TYR A 1 103 ? 2.301 -3.222 17.096 1.00 53.97 103 TYR A N 1
ATOM 806 C CA . TYR A 1 103 ? 1.041 -3.808 16.653 1.00 53.97 103 TYR A CA 1
ATOM 807 C C . TYR A 1 103 ? 0.272 -4.473 17.802 1.00 53.97 103 TYR A C 1
ATOM 809 O O . TYR A 1 103 ? -0.942 -4.310 17.885 1.00 53.97 103 TYR A O 1
ATOM 817 N N . ALA A 1 104 ? 0.960 -5.154 18.723 1.00 55.47 104 ALA A N 1
ATOM 818 C CA . ALA A 1 104 ? 0.344 -5.710 19.928 1.00 5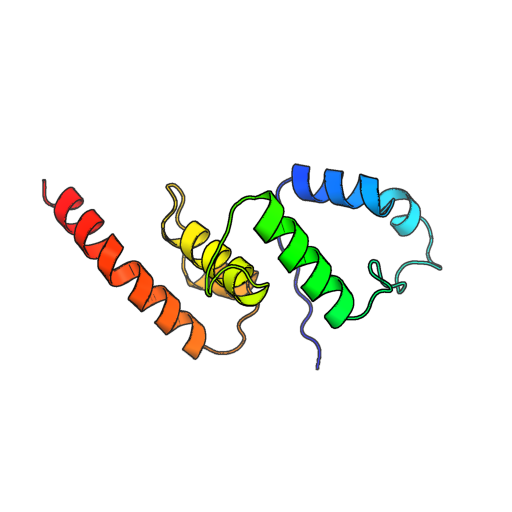5.47 104 ALA A CA 1
ATOM 819 C C . ALA A 1 104 ? -0.265 -4.625 20.838 1.00 55.47 104 ALA A C 1
ATOM 821 O O . ALA A 1 104 ? -1.358 -4.823 21.367 1.00 55.47 104 ALA A O 1
ATOM 822 N N . SER A 1 105 ? 0.390 -3.467 20.978 1.00 55.72 105 SER A N 1
ATOM 823 C CA . SER A 1 105 ? -0.142 -2.321 21.728 1.00 55.72 105 SER A CA 1
ATOM 824 C C . SER A 1 105 ? -1.371 -1.703 21.060 1.00 55.72 105 SER A C 1
ATOM 826 O O . SER A 1 105 ? -2.320 -1.368 21.761 1.00 55.72 105 SER A O 1
ATOM 828 N N . ALA A 1 106 ? -1.394 -1.606 19.724 1.00 53.94 106 ALA A N 1
ATOM 829 C CA . ALA A 1 106 ? -2.563 -1.119 18.984 1.00 53.94 106 ALA A CA 1
ATOM 830 C C . ALA A 1 106 ? -3.776 -2.057 19.124 1.00 53.94 106 ALA A C 1
ATOM 832 O O . ALA A 1 106 ? -4.903 -1.595 19.259 1.00 53.94 106 ALA A O 1
ATOM 833 N N . ILE A 1 107 ? -3.531 -3.371 19.192 1.00 54.00 107 ILE A N 1
ATOM 834 C CA . ILE A 1 107 ? -4.563 -4.363 19.515 1.00 54.00 107 ILE A CA 1
ATOM 835 C C . ILE A 1 107 ? -5.079 -4.185 20.953 1.00 54.00 107 ILE A C 1
ATOM 837 O O . ILE A 1 107 ? -6.214 -4.549 21.216 1.00 54.00 107 ILE A O 1
ATOM 841 N N . GLY A 1 108 ? -4.299 -3.655 21.901 1.00 52.06 108 GLY A N 1
ATOM 842 C CA . GLY A 1 108 ? -4.683 -3.563 23.319 1.00 52.06 108 GLY A CA 1
ATOM 843 C C . GLY A 1 108 ? -5.983 -2.791 23.583 1.00 52.06 108 GLY A C 1
ATOM 844 O O . GLY A 1 108 ? -6.805 -3.237 24.386 1.00 52.06 108 GLY A O 1
ATOM 845 N N . GLU A 1 109 ? -6.211 -1.681 22.876 1.00 54.59 109 GLU A N 1
ATOM 846 C CA . GLU A 1 109 ? -7.454 -0.901 22.988 1.00 54.59 109 GLU A CA 1
ATOM 847 C C . GLU A 1 109 ? -8.658 -1.638 22.368 1.00 54.59 109 GLU A C 1
ATOM 849 O O . GLU A 1 109 ? -9.735 -1.671 22.965 1.00 54.59 109 GLU A O 1
ATOM 854 N N . GLU A 1 110 ? -8.478 -2.318 21.231 1.00 53.12 110 GLU A N 1
ATOM 855 C CA . GLU A 1 110 ? -9.534 -3.123 20.589 1.00 53.12 110 GLU A CA 1
ATOM 856 C C . GLU A 1 110 ? -9.809 -4.447 21.322 1.00 53.12 110 GLU A C 1
ATOM 858 O O . GLU A 1 110 ? -10.963 -4.861 21.445 1.00 53.12 110 GLU A O 1
ATOM 863 N N . LYS A 1 111 ? -8.779 -5.088 21.888 1.00 48.91 111 LYS A N 1
ATOM 864 C CA . LYS A 1 111 ? -8.892 -6.302 22.709 1.00 48.91 111 LYS A CA 1
ATOM 865 C C . LYS A 1 111 ? -9.668 -6.050 23.982 1.00 48.91 111 LYS A C 1
ATOM 867 O O . LYS A 1 111 ? -10.384 -6.947 24.398 1.00 48.91 111 LYS A O 1
ATOM 872 N N . ARG A 1 112 ? -9.557 -4.867 24.597 1.00 51.38 112 ARG A N 1
ATOM 873 C CA . ARG A 1 112 ? -10.398 -4.516 25.749 1.00 51.38 112 ARG A CA 1
ATOM 874 C C . ARG A 1 112 ? -11.875 -4.585 25.361 1.00 51.38 112 ARG A C 1
ATOM 876 O O . ARG A 1 112 ? -12.647 -5.220 26.064 1.00 51.38 112 ARG A O 1
ATOM 883 N N . ASN A 1 113 ? -12.249 -4.019 24.216 1.00 49.00 113 ASN A N 1
ATOM 884 C CA . ASN A 1 113 ? -13.631 -4.069 23.733 1.00 49.00 113 ASN A CA 1
ATOM 885 C C . ASN A 1 113 ? -14.072 -5.484 23.315 1.00 49.00 113 ASN A C 1
ATOM 887 O O . ASN A 1 113 ? -15.210 -5.862 23.575 1.00 49.00 113 ASN A O 1
ATOM 891 N N . LEU A 1 114 ? -13.187 -6.283 22.711 1.00 44.94 114 LEU A N 1
ATOM 892 C CA . LEU A 1 114 ? -13.454 -7.686 22.358 1.00 44.94 114 LEU A CA 1
ATOM 893 C C . LEU A 1 114 ? -13.556 -8.608 23.585 1.00 44.94 114 LEU A C 1
ATOM 895 O O . LEU A 1 114 ? -14.445 -9.449 23.634 1.00 44.94 114 LEU A O 1
ATOM 899 N N . ALA A 1 115 ? -12.687 -8.441 24.584 1.00 46.00 115 ALA A N 1
ATOM 900 C CA . ALA A 1 115 ? -12.698 -9.217 25.824 1.00 46.00 115 ALA A CA 1
ATOM 901 C C . ALA A 1 115 ? -13.914 -8.878 26.692 1.00 46.00 115 ALA A C 1
ATOM 903 O O . ALA A 1 115 ? -14.517 -9.781 27.256 1.00 46.00 115 ALA A O 1
ATOM 904 N N . LEU A 1 116 ? -14.313 -7.601 26.750 1.00 49.31 116 LEU A N 1
ATOM 905 C CA . LEU A 1 116 ? -15.539 -7.190 27.439 1.00 49.31 116 LEU A CA 1
ATOM 906 C C . LEU A 1 116 ? -16.792 -7.791 26.784 1.00 49.31 116 LEU A C 1
ATOM 908 O O . LEU A 1 116 ? -17.692 -8.205 27.500 1.00 49.31 116 LEU A O 1
ATOM 912 N N . LYS A 1 117 ? -16.826 -7.909 25.450 1.00 44.66 117 LYS A N 1
ATOM 913 C CA . LYS A 1 117 ? -17.920 -8.574 24.718 1.00 44.66 117 LYS A CA 1
ATOM 914 C C . LYS A 1 117 ? -17.930 -10.100 24.832 1.00 44.66 117 LYS A C 1
ATOM 916 O O . LYS A 1 117 ? -18.956 -10.703 24.574 1.00 44.66 117 LYS A O 1
ATOM 921 N N . ALA A 1 118 ? -16.798 -10.722 25.154 1.00 37.91 118 ALA A N 1
ATOM 922 C CA . ALA A 1 118 ? -16.702 -12.172 25.338 1.00 37.91 118 ALA A CA 1
ATOM 923 C C . ALA A 1 118 ? -17.083 -12.626 26.760 1.00 37.91 118 ALA A C 1
ATOM 925 O O . ALA A 1 118 ? -17.125 -13.826 27.021 1.00 37.91 118 ALA A O 1
ATOM 926 N N . TRP A 1 119 ? -17.281 -11.675 27.679 1.00 41.34 119 TRP A N 1
ATOM 927 C CA . TRP A 1 119 ? -17.694 -11.922 29.063 1.00 41.34 119 TRP A CA 1
ATOM 928 C C . TRP A 1 119 ? -19.214 -11.809 29.279 1.00 41.34 119 TRP A C 1
ATOM 930 O O . TRP A 1 119 ? -19.673 -12.097 30.383 1.00 41.34 119 TRP A O 1
ATOM 940 N N . GLU A 1 120 ? -19.963 -11.388 28.254 1.00 38.25 120 GLU A N 1
ATOM 941 C CA . GLU A 1 120 ? -21.424 -11.555 28.146 1.00 38.25 120 GLU A CA 1
ATOM 942 C C . GLU A 1 120 ? -21.752 -12.908 27.503 1.00 38.25 120 GLU A C 1
ATOM 944 O O . GLU A 1 120 ? -22.722 -13.549 27.967 1.00 38.25 120 GLU A O 1
#

Sequence (120 aa):
MPQYRSIPVPNKVTDDTDLVF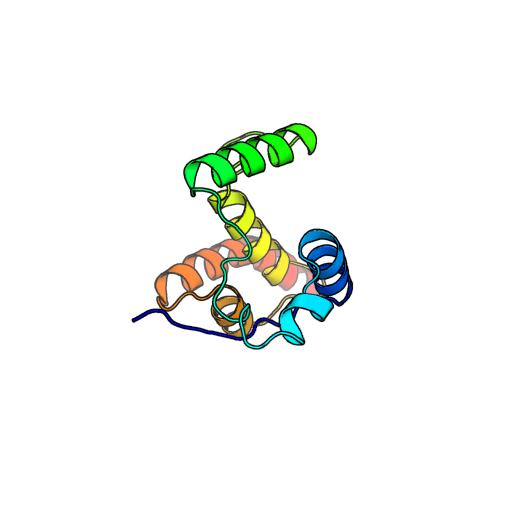DLRRLARSSKNQDKPLWTMSRTTTWRMIKGVMKRAGIKGKQATSKGLRHGFGIAMLSGEKALPLNILRDLMGHSDSKITEIYASAIGEEKRNLALKAWE

Solvent-accessible surface area (backbone atoms only — not comparable to full-atom values): 7453 Å² total; per-residue (Å²): 130,92,83,85,79,89,72,94,69,60,68,66,60,55,51,57,48,30,74,76,67,41,45,74,65,40,72,75,34,85,91,45,72,86,57,70,91,69,90,70,54,73,68,58,54,49,52,52,49,41,50,52,28,52,75,71,69,45,74,66,89,53,44,38,74,67,30,48,56,49,52,51,53,48,50,43,53,71,38,100,75,47,49,58,68,70,61,51,34,62,72,71,63,59,93,52,72,75,62,54,53,59,55,52,56,62,42,50,67,56,46,52,58,52,54,60,61,72,73,111

Nearest PDB structures (foldseek):
  1c9b-assembly4_M  TM=4.524E-01  e=8.060E+00  Homo sapiens
  8wak-assembly1_R  TM=4.615E-01  e=8.562E+00  Homo sapiens

Foldseek 3Di:
DDDDDDADDDPVVVVVLCVQQVVVVQVVDPVRPPPDSDPDDPVVVFVVLLVVCVVVVNDDPLSTPVSVLVVVLLCCCQPPNRDDLVVSCVNSVPPDCVVSVVSVVVVVVVVVVVVVVVVD